Protein AF-A0A966PJY2-F1 (afdb_monomer)

Radius of gyration: 16.59 Å; Cα contacts (8 Å, |Δi|>4): 55; chains: 1; bounding box: 40×30×42 Å

Solvent-accessible surface area (backbone atoms only — not comparable to full-atom values): 4688 Å² total; per-residue (Å²): 106,76,62,53,52,50,17,67,77,70,75,45,87,72,80,85,81,70,69,91,82,68,55,35,79,50,93,87,39,59,38,42,31,73,58,24,36,50,43,51,40,51,34,53,53,34,47,71,74,73,48,86,35,68,72,54,71,67,56,82,43,53,86,85,65,84,88,78,79,82,80,87,128

Mean predicted aligned error: 5.14 Å

Secondary structure (DSSP, 8-state):
-HHHHHHHHHT--------SSS-SSSTTSTT-SHHHHHHHHHHHHHHHTT---HHHHTS--S--S--------

Foldseek 3Di:
DVQVVVCVVVVADDDDPQDDPDFPDDPPDQRRDPLSSVLVNVLCVQVSVVHDSVVSVPDRSGPPDDPPDDDDD

pLDDT: mean 91.47, std 7.26, range [68.06, 98.44]

Structure (mmCIF, N/CA/C/O backbone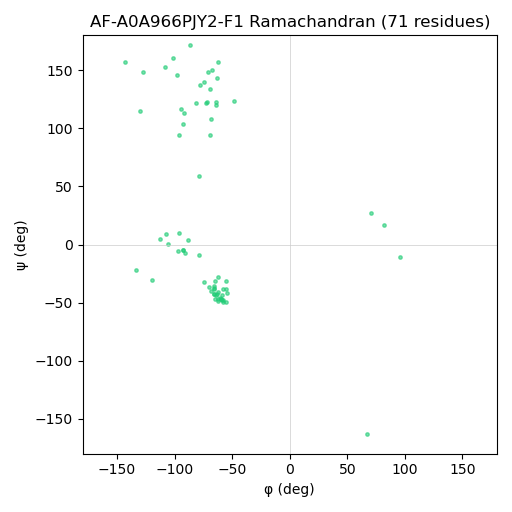):
data_AF-A0A966PJY2-F1
#
_entry.id   AF-A0A966PJY2-F1
#
loop_
_atom_site.group_PDB
_atom_site.id
_atom_s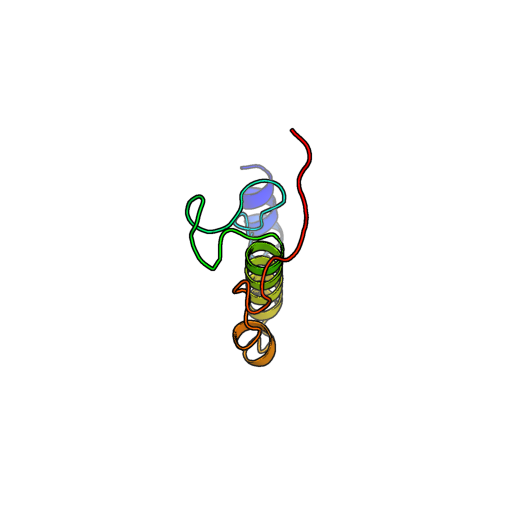ite.type_symbol
_atom_site.label_atom_id
_atom_site.label_alt_id
_atom_site.label_comp_id
_atom_site.label_asym_id
_atom_site.label_entity_id
_atom_site.label_seq_id
_atom_site.pdbx_PDB_ins_code
_atom_site.Cartn_x
_atom_site.Cartn_y
_atom_site.Cartn_z
_atom_site.occupancy
_atom_site.B_iso_or_equiv
_atom_site.auth_seq_id
_atom_site.auth_comp_id
_atom_site.auth_asym_id
_atom_site.auth_atom_id
_atom_site.pdbx_PDB_model_num
ATOM 1 N N . THR A 1 1 ? -0.228 2.653 22.124 1.00 87.19 1 THR A N 1
ATOM 2 C CA . THR A 1 1 ? -0.443 4.032 21.623 1.00 87.19 1 THR A CA 1
ATOM 3 C C . THR A 1 1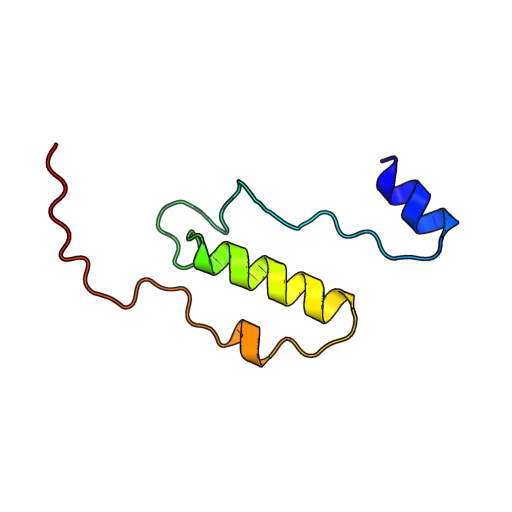 ? -1.928 4.369 21.686 1.00 87.19 1 THR A C 1
ATOM 5 O O . THR A 1 1 ? -2.728 3.471 21.926 1.00 87.19 1 THR A O 1
ATOM 8 N N . VAL A 1 2 ? -2.329 5.635 21.491 1.00 94.62 2 VAL A N 1
ATOM 9 C CA . VAL A 1 2 ? -3.765 6.007 21.439 1.00 94.62 2 VAL A CA 1
ATOM 10 C C . VAL A 1 2 ? -4.501 5.236 20.333 1.00 94.62 2 VAL A C 1
ATOM 12 O O . VAL A 1 2 ? -5.621 4.782 20.540 1.00 94.62 2 VAL A O 1
ATOM 15 N N . LEU A 1 3 ? -3.854 5.023 19.185 1.00 94.56 3 LEU A N 1
ATOM 16 C CA . LEU A 1 3 ? -4.444 4.326 18.039 1.00 94.56 3 LEU A CA 1
ATOM 17 C C . LEU A 1 3 ? -4.647 2.822 18.287 1.00 94.56 3 LEU A C 1
ATOM 19 O O . LEU A 1 3 ? -5.677 2.278 17.896 1.00 94.56 3 LEU A O 1
ATOM 23 N N . GLU A 1 4 ? -3.728 2.161 18.998 1.00 93.88 4 GLU A N 1
ATOM 24 C CA . GLU A 1 4 ? -3.903 0.759 19.416 1.00 93.88 4 GLU A CA 1
ATOM 25 C C . GLU A 1 4 ? -5.114 0.582 20.341 1.00 93.88 4 GLU A C 1
ATOM 27 O O . GLU A 1 4 ? -5.880 -0.366 20.172 1.00 93.88 4 GLU A O 1
ATOM 32 N N . GLN A 1 5 ? -5.318 1.512 21.282 1.00 96.56 5 GLN A N 1
ATOM 33 C CA . GLN A 1 5 ? -6.463 1.475 22.193 1.00 96.56 5 GLN A CA 1
ATOM 34 C C . GLN A 1 5 ? -7.787 1.662 21.439 1.00 96.56 5 GLN A C 1
ATOM 36 O O . GLN A 1 5 ? -8.731 0.913 21.673 1.00 96.56 5 GLN A O 1
ATOM 41 N N . ILE A 1 6 ? -7.842 2.599 20.484 1.00 95.44 6 ILE A N 1
ATOM 42 C CA . ILE A 1 6 ? -9.009 2.777 19.604 1.00 95.44 6 ILE A CA 1
ATOM 43 C C . ILE A 1 6 ? -9.295 1.485 18.829 1.00 95.44 6 ILE A C 1
ATOM 45 O O . ILE A 1 6 ? -10.448 1.063 18.752 1.00 95.44 6 ILE A O 1
ATOM 49 N N . GLY A 1 7 ? -8.259 0.831 18.292 1.00 94.44 7 GLY A N 1
ATOM 50 C CA . GLY A 1 7 ? -8.384 -0.463 17.620 1.00 94.44 7 GLY A CA 1
ATOM 51 C C . GLY A 1 7 ? -9.036 -1.527 18.506 1.00 94.44 7 GLY A C 1
ATOM 52 O O . GLY A 1 7 ? -10.021 -2.150 18.108 1.00 94.44 7 GLY A O 1
ATOM 53 N N . ALA A 1 8 ? -8.538 -1.674 19.737 1.00 95.75 8 ALA A N 1
ATOM 54 C CA . ALA A 1 8 ? -9.062 -2.627 20.712 1.00 95.75 8 ALA A CA 1
ATOM 55 C C . ALA A 1 8 ? -10.515 -2.329 21.127 1.00 95.75 8 ALA A C 1
ATOM 57 O O . ALA A 1 8 ? -11.325 -3.251 21.206 1.00 95.75 8 ALA A O 1
ATOM 58 N N . GLU A 1 9 ? -10.862 -1.060 21.360 1.00 97.25 9 GLU A N 1
ATOM 59 C CA . GLU A 1 9 ? -12.207 -0.657 21.796 1.00 97.25 9 GLU A CA 1
ATOM 60 C C . GLU A 1 9 ? -13.256 -0.726 20.678 1.00 97.25 9 GLU A C 1
ATOM 62 O O . GLU A 1 9 ? -14.422 -1.015 20.942 1.00 97.25 9 GLU A O 1
ATOM 67 N N . THR A 1 10 ? -12.859 -0.481 19.427 1.00 96.38 10 THR A N 1
ATOM 68 C CA . THR A 1 10 ? -13.774 -0.479 18.270 1.00 96.38 10 THR A CA 1
ATOM 69 C C . THR A 1 10 ? -13.784 -1.798 17.497 1.00 96.38 10 THR A C 1
ATOM 71 O O . THR A 1 10 ? -14.590 -1.968 16.582 1.00 96.38 10 THR A O 1
ATOM 74 N N . GLY A 1 11 ? -12.918 -2.747 17.863 1.00 94.50 11 GLY A N 1
ATOM 75 C CA . GLY A 1 11 ? -12.816 -4.046 17.202 1.00 94.50 11 GLY A CA 1
ATOM 76 C C . GLY A 1 11 ? -12.214 -3.974 15.797 1.00 94.50 11 GLY A C 1
ATOM 77 O O . GLY A 1 11 ? -12.522 -4.823 14.961 1.00 94.50 11 GLY A O 1
ATOM 78 N N . VAL A 1 12 ? -11.370 -2.975 15.519 1.00 93.88 12 VAL A N 1
ATOM 79 C CA . VAL A 1 12 ? -10.663 -2.836 14.237 1.00 93.88 12 VAL A CA 1
ATOM 80 C C . VAL A 1 12 ? -9.178 -3.142 14.392 1.00 93.88 12 VAL A C 1
ATOM 82 O O . VAL A 1 12 ? -8.576 -2.947 15.448 1.00 93.88 12 VAL A O 1
ATOM 85 N N . ARG A 1 13 ? -8.553 -3.604 13.308 1.00 92.69 13 ARG A N 1
ATOM 86 C CA . ARG A 1 13 ? -7.108 -3.825 13.278 1.00 92.69 13 ARG A CA 1
ATOM 87 C C . ARG A 1 13 ? -6.379 -2.511 13.018 1.00 92.69 13 ARG A C 1
ATOM 89 O O . ARG A 1 13 ? -6.580 -1.894 11.976 1.00 92.69 13 ARG A O 1
ATOM 96 N N . TYR A 1 14 ? -5.496 -2.126 13.932 1.00 93.81 14 TYR A N 1
ATOM 97 C CA . TYR A 1 14 ? -4.569 -1.019 13.718 1.00 93.81 14 TYR A CA 1
ATOM 98 C C . TYR A 1 14 ? -3.396 -1.457 12.821 1.00 93.81 14 TYR A C 1
ATOM 100 O O . TYR A 1 14 ? -2.877 -2.565 12.971 1.00 93.81 14 TYR A O 1
ATOM 108 N N . VAL A 1 15 ? -3.013 -0.603 11.867 1.00 94.38 15 VAL A N 1
ATOM 109 C CA . VAL A 1 15 ? -1.899 -0.812 10.927 1.00 94.38 15 VAL A CA 1
ATOM 110 C C . VAL A 1 15 ? -1.031 0.443 10.949 1.00 94.38 15 VAL A C 1
ATOM 112 O O . VAL A 1 15 ? -1.489 1.507 10.545 1.00 94.38 15 VAL A O 1
ATOM 115 N N . ASP A 1 16 ? 0.207 0.315 11.418 1.00 93.19 16 ASP A N 1
ATOM 116 C CA . ASP A 1 16 ? 1.142 1.422 11.674 1.00 93.19 16 ASP A CA 1
ATOM 117 C C . ASP A 1 16 ? 2.355 1.438 10.739 1.00 93.19 16 ASP A C 1
ATOM 119 O O . ASP A 1 16 ? 3.255 2.254 10.897 1.00 93.19 16 ASP A O 1
ATOM 123 N N . VAL A 1 17 ? 2.385 0.531 9.762 1.00 93.81 17 VAL A N 1
ATOM 124 C CA . VAL A 1 17 ? 3.549 0.331 8.891 1.00 93.81 17 VAL A CA 1
ATOM 125 C C . VAL A 1 17 ? 3.527 1.177 7.619 1.00 93.81 17 VAL A C 1
ATOM 127 O O . VAL A 1 17 ? 4.509 1.142 6.883 1.00 93.81 17 VAL A O 1
ATOM 130 N N . LEU A 1 18 ? 2.427 1.890 7.330 1.00 95.12 18 LEU A N 1
ATOM 131 C CA . LEU A 1 18 ? 2.323 2.766 6.155 1.00 95.12 18 LEU A CA 1
ATOM 132 C C . LEU A 1 18 ? 3.346 3.903 6.245 1.00 95.12 18 LEU A C 1
ATOM 134 O O . LEU A 1 18 ? 3.605 4.413 7.331 1.00 95.12 18 LEU A O 1
ATOM 138 N N . ARG A 1 19 ? 3.910 4.290 5.098 1.00 94.19 19 ARG A N 1
ATOM 139 C CA . ARG A 1 19 ? 5.026 5.246 5.025 1.00 94.19 19 ARG A CA 1
ATOM 140 C C . ARG A 1 19 ? 4.736 6.395 4.074 1.00 94.19 19 ARG A C 1
ATOM 142 O O . ARG A 1 19 ? 4.076 6.186 3.057 1.00 94.19 19 ARG A O 1
ATOM 149 N N . ASP A 1 20 ? 5.277 7.568 4.354 1.00 90.81 20 ASP A N 1
ATOM 150 C CA . ASP A 1 20 ? 5.160 8.768 3.519 1.00 90.81 20 ASP A CA 1
ATOM 151 C C . ASP A 1 20 ? 6.496 9.502 3.303 1.00 90.81 20 ASP A C 1
ATOM 153 O O . ASP A 1 20 ? 6.649 10.177 2.285 1.00 90.81 20 ASP A O 1
ATOM 157 N N . ASP A 1 21 ? 7.481 9.308 4.179 1.00 88.31 21 ASP A N 1
ATOM 158 C CA . ASP A 1 21 ? 8.829 9.891 4.112 1.00 88.31 21 ASP A CA 1
ATOM 159 C C . ASP A 1 21 ? 9.956 8.839 4.023 1.00 88.31 21 ASP A C 1
ATOM 161 O O . ASP A 1 21 ? 10.976 9.070 3.369 1.00 88.31 21 ASP A O 1
ATOM 165 N N . ASP A 1 22 ? 9.747 7.657 4.606 1.00 91.06 22 ASP A N 1
ATOM 166 C CA . ASP A 1 22 ? 10.726 6.570 4.642 1.00 91.06 22 ASP A CA 1
ATOM 167 C C . ASP A 1 22 ? 10.571 5.583 3.471 1.00 91.06 22 ASP A C 1
ATOM 169 O O . ASP A 1 22 ? 9.723 4.683 3.477 1.00 91.06 22 ASP A O 1
ATOM 173 N N . LEU A 1 23 ? 11.452 5.684 2.472 1.00 92.81 23 LEU A N 1
ATOM 174 C CA . LEU A 1 23 ? 11.492 4.738 1.350 1.00 92.81 23 LEU A CA 1
ATOM 175 C C . LEU A 1 23 ? 11.809 3.295 1.796 1.00 92.81 23 LEU A C 1
ATOM 177 O O . LEU A 1 23 ? 12.400 3.044 2.850 1.00 92.81 23 LEU A O 1
ATOM 181 N N . ILE A 1 24 ? 11.405 2.324 0.971 1.00 93.56 24 ILE A N 1
ATOM 182 C CA . ILE A 1 24 ? 11.652 0.896 1.215 1.00 93.56 24 ILE A CA 1
ATOM 183 C C . ILE A 1 24 ? 13.121 0.563 0.929 1.00 93.56 24 ILE A C 1
ATOM 185 O O . ILE A 1 24 ? 13.702 1.048 -0.034 1.00 93.56 24 ILE A O 1
ATOM 189 N N . GLY A 1 25 ? 13.739 -0.281 1.754 1.00 89.31 25 GLY A N 1
ATOM 190 C CA . GLY A 1 25 ? 15.145 -0.658 1.575 1.00 89.31 25 GLY A CA 1
ATOM 191 C C . GLY A 1 25 ? 16.123 0.503 1.799 1.00 89.31 25 GLY A C 1
ATOM 192 O O . GLY A 1 25 ? 15.796 1.512 2.423 1.00 89.31 25 GLY A O 1
ATOM 193 N N . LYS A 1 26 ? 17.355 0.342 1.323 1.00 90.25 26 LYS A N 1
ATOM 194 C CA . LYS A 1 26 ? 18.453 1.312 1.444 1.00 90.25 26 LYS A CA 1
ATOM 195 C C . LYS A 1 26 ? 18.647 2.097 0.143 1.00 90.25 26 LYS A C 1
ATOM 197 O O . LYS A 1 26 ? 18.281 1.594 -0.917 1.00 90.25 26 LYS A O 1
ATOM 202 N N . PRO A 1 27 ? 19.307 3.270 0.185 1.00 85.56 27 PRO A N 1
ATOM 203 C CA . PRO A 1 27 ? 19.700 3.984 -1.026 1.00 85.56 27 PRO A CA 1
ATOM 204 C C . PRO A 1 27 ? 20.400 3.069 -2.041 1.00 85.56 27 PRO A C 1
ATOM 206 O O . PRO A 1 27 ? 21.400 2.430 -1.714 1.00 85.56 27 PRO A O 1
ATOM 209 N N . GLY A 1 28 ? 19.862 3.013 -3.262 1.00 82.44 28 GLY A N 1
ATOM 210 C CA . GLY A 1 28 ? 20.343 2.153 -4.350 1.00 82.44 28 GLY A CA 1
ATOM 211 C C . GLY A 1 28 ? 19.615 0.811 -4.500 1.00 82.44 28 GLY A C 1
ATOM 212 O O . GLY A 1 28 ? 19.789 0.153 -5.525 1.00 82.44 28 GLY A O 1
ATOM 213 N N . ASP A 1 29 ? 18.778 0.410 -3.538 1.00 87.31 29 ASP A N 1
ATOM 214 C CA . ASP A 1 29 ? 17.932 -0.775 -3.690 1.00 87.31 29 ASP A CA 1
ATOM 215 C C . ASP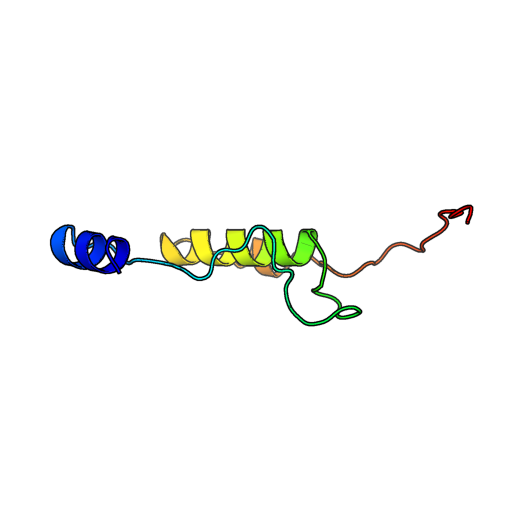 A 1 29 ? 16.815 -0.520 -4.713 1.00 87.31 29 ASP A C 1
ATOM 217 O O . ASP A 1 29 ? 16.275 0.580 -4.821 1.00 87.31 29 ASP A O 1
ATOM 221 N N . ALA A 1 30 ? 16.405 -1.572 -5.425 1.00 86.44 30 ALA A N 1
ATOM 222 C CA . ALA A 1 30 ? 15.346 -1.516 -6.437 1.00 86.44 30 ALA A CA 1
ATOM 223 C C . ALA A 1 30 ? 14.007 -0.957 -5.920 1.00 86.44 30 ALA A C 1
ATOM 225 O O . ALA A 1 30 ? 13.253 -0.359 -6.682 1.00 86.44 30 ALA A O 1
ATOM 226 N N . 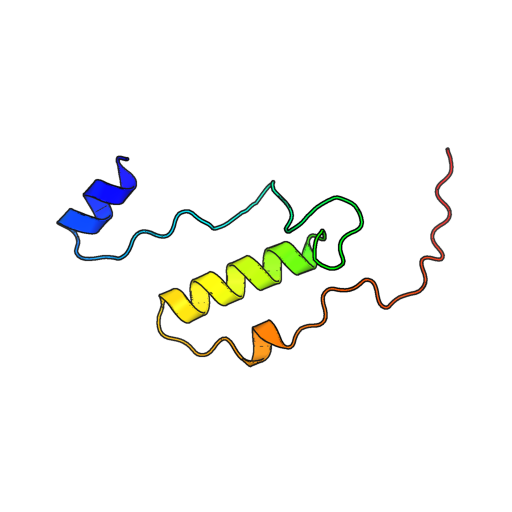GLU A 1 31 ? 13.697 -1.183 -4.642 1.00 89.44 31 GLU A N 1
ATOM 227 C CA . GLU A 1 31 ? 12.473 -0.692 -4.001 1.00 89.44 31 GLU A CA 1
ATOM 228 C C . GLU A 1 31 ? 12.651 0.663 -3.310 1.00 89.44 31 GLU A C 1
ATOM 230 O O . GLU A 1 31 ? 11.663 1.229 -2.839 1.00 89.44 31 GLU A O 1
ATOM 235 N N . HIS A 1 32 ? 13.877 1.199 -3.263 1.00 92.19 32 HIS A N 1
ATOM 236 C CA . HIS A 1 32 ? 14.181 2.494 -2.657 1.00 92.19 32 HIS A CA 1
ATOM 237 C C . HIS A 1 32 ? 13.797 3.636 -3.591 1.00 92.19 32 HIS A C 1
ATOM 239 O O . HIS A 1 32 ? 14.608 4.447 -4.033 1.00 92.19 32 HIS A O 1
ATOM 245 N N . SER A 1 33 ? 12.513 3.659 -3.922 1.00 90.69 33 SER A N 1
ATOM 246 C CA . SER A 1 33 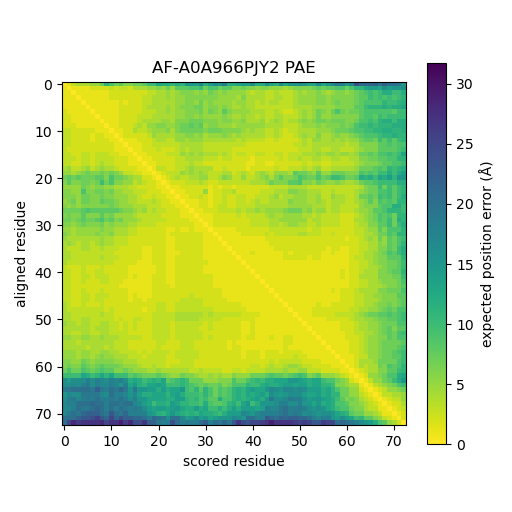? 11.880 4.593 -4.830 1.00 90.69 33 SER A CA 1
ATOM 247 C C . SER A 1 33 ? 10.486 4.928 -4.318 1.00 90.69 33 SER A C 1
ATOM 249 O O . SER A 1 33 ? 9.854 4.155 -3.591 1.00 90.69 33 SER A O 1
ATOM 251 N N . TRP A 1 34 ? 9.974 6.084 -4.738 1.00 92.31 34 TRP A N 1
ATOM 252 C CA . TRP A 1 34 ? 8.589 6.459 -4.461 1.00 92.31 34 TRP A CA 1
ATOM 253 C C . TRP A 1 34 ? 7.605 5.390 -4.960 1.00 92.31 34 TRP A C 1
ATOM 255 O O . TRP A 1 34 ? 6.644 5.059 -4.273 1.00 92.31 34 TRP A O 1
ATOM 265 N N . LEU A 1 35 ? 7.874 4.779 -6.119 1.00 93.75 35 LEU A N 1
ATOM 266 C CA . LEU A 1 35 ? 7.028 3.720 -6.668 1.00 93.75 35 LEU A CA 1
ATOM 267 C C . LEU A 1 35 ? 7.043 2.455 -5.789 1.00 93.75 35 LEU A C 1
ATOM 269 O O . LEU A 1 35 ? 5.991 1.847 -5.582 1.00 93.75 35 LEU A O 1
ATOM 273 N N . GLY A 1 36 ? 8.201 2.095 -5.222 1.00 94.62 36 GLY A N 1
ATOM 274 C CA . GLY A 1 36 ? 8.329 1.026 -4.227 1.00 94.62 36 GLY A CA 1
ATOM 275 C C . GLY A 1 36 ? 7.507 1.299 -2.965 1.00 94.62 36 GLY A C 1
ATOM 276 O O . GLY A 1 36 ? 6.740 0.434 -2.533 1.00 94.62 36 GLY A O 1
ATOM 277 N N . LEU A 1 37 ? 7.581 2.525 -2.435 1.00 96.12 37 LEU A N 1
ATOM 278 C CA . LEU A 1 37 ? 6.764 2.978 -1.302 1.00 96.12 37 LEU A CA 1
ATOM 279 C C . LEU A 1 37 ? 5.263 2.895 -1.612 1.00 96.12 37 LEU A C 1
ATOM 281 O O . LEU A 1 37 ? 4.495 2.339 -0.824 1.00 96.12 37 LEU A O 1
ATOM 285 N N . MET A 1 38 ? 4.831 3.379 -2.780 1.00 96.62 38 MET A N 1
ATOM 286 C CA . MET A 1 38 ? 3.420 3.331 -3.168 1.00 96.62 38 MET A CA 1
ATOM 287 C C . MET A 1 38 ? 2.922 1.895 -3.320 1.00 96.62 38 MET A C 1
ATOM 289 O O . MET A 1 38 ? 1.844 1.570 -2.818 1.00 96.62 38 MET A O 1
ATOM 293 N N . ARG A 1 39 ? 3.708 1.015 -3.957 1.00 96.81 39 ARG A N 1
ATOM 294 C CA . ARG A 1 39 ? 3.371 -0.410 -4.069 1.00 96.81 39 ARG A CA 1
ATOM 295 C C . ARG A 1 39 ? 3.192 -1.036 -2.688 1.00 96.81 39 ARG A C 1
ATOM 297 O O . ARG A 1 39 ? 2.180 -1.693 -2.458 1.00 96.81 39 ARG A O 1
ATOM 304 N N . PHE A 1 40 ? 4.126 -0.799 -1.768 1.00 97.19 40 PHE A N 1
ATOM 305 C CA . PHE A 1 40 ? 4.045 -1.294 -0.394 1.00 97.19 40 PHE A CA 1
ATOM 306 C C . PHE A 1 40 ? 2.769 -0.817 0.323 1.00 97.19 40 PHE A C 1
ATOM 308 O O . PHE A 1 40 ? 2.027 -1.640 0.869 1.00 97.19 40 PHE A O 1
ATOM 315 N N . ASN A 1 41 ? 2.466 0.485 0.273 1.00 97.75 41 ASN A N 1
ATOM 316 C CA . ASN A 1 41 ? 1.283 1.047 0.926 1.00 97.75 41 ASN A CA 1
ATOM 317 C C . ASN A 1 41 ? -0.017 0.467 0.352 1.00 97.75 41 ASN A C 1
ATOM 319 O O . ASN A 1 41 ? -0.890 0.038 1.108 1.00 97.75 41 ASN A O 1
ATOM 323 N N . PHE A 1 42 ? -0.153 0.409 -0.977 1.00 97.81 42 PHE A N 1
ATOM 324 C CA . PHE A 1 42 ? -1.359 -0.123 -1.613 1.00 97.81 42 PHE A CA 1
ATOM 325 C C . PHE A 1 42 ? -1.555 -1.615 -1.347 1.00 97.81 42 PHE A C 1
ATOM 327 O O . PHE A 1 42 ? -2.672 -2.022 -1.032 1.00 97.81 42 PHE A O 1
ATOM 334 N N . VAL A 1 43 ? -0.490 -2.422 -1.415 1.00 98.38 43 VAL A N 1
ATOM 335 C CA . VAL A 1 43 ? -0.558 -3.849 -1.063 1.00 98.38 43 VAL A CA 1
ATOM 336 C C . VAL A 1 43 ? -1.018 -4.010 0.386 1.00 98.38 43 VAL A C 1
ATOM 338 O O . VAL A 1 43 ? -1.973 -4.742 0.640 1.00 98.38 43 VAL A O 1
ATOM 341 N N . THR A 1 44 ? -0.418 -3.259 1.312 1.00 98.00 44 THR A N 1
ATOM 342 C CA . THR A 1 44 ? -0.763 -3.306 2.739 1.00 98.00 44 THR A CA 1
ATOM 343 C C . THR A 1 44 ? -2.229 -2.949 2.980 1.00 98.00 44 THR A C 1
ATOM 345 O O . THR A 1 44 ? -2.918 -3.667 3.701 1.00 98.00 44 THR A O 1
ATOM 348 N N . MET A 1 45 ? -2.731 -1.870 2.370 1.00 97.88 45 MET A N 1
ATOM 349 C CA . MET A 1 45 ? -4.126 -1.445 2.525 1.00 97.88 45 MET A CA 1
ATOM 350 C C . MET A 1 45 ? -5.110 -2.465 1.943 1.00 97.88 45 MET A C 1
ATOM 352 O O . MET A 1 45 ? -6.086 -2.816 2.604 1.00 97.88 45 MET A O 1
ATOM 356 N N . VAL A 1 46 ? -4.858 -2.955 0.725 1.00 98.31 46 VAL A N 1
ATOM 357 C CA . VAL A 1 46 ? -5.752 -3.906 0.049 1.00 98.31 46 VAL A CA 1
ATOM 358 C C . VAL A 1 46 ? -5.848 -5.207 0.835 1.00 98.31 46 VAL A C 1
ATOM 360 O O . VAL A 1 46 ? -6.955 -5.653 1.133 1.00 98.31 46 VAL A O 1
ATOM 363 N N . GLU A 1 47 ? -4.716 -5.779 1.246 1.00 97.94 47 GLU A N 1
ATOM 364 C CA . GLU A 1 47 ? -4.709 -7.005 2.050 1.00 97.94 47 GLU A CA 1
ATOM 365 C C . GLU A 1 47 ? -5.324 -6.774 3.430 1.00 97.94 47 GLU A C 1
ATOM 367 O O . GLU A 1 47 ? -6.035 -7.634 3.952 1.00 97.94 47 GLU A O 1
ATOM 372 N N . ALA A 1 48 ? -5.118 -5.590 4.015 1.00 96.38 48 ALA A N 1
ATOM 373 C CA . ALA A 1 48 ? -5.691 -5.261 5.307 1.00 96.38 48 ALA A CA 1
ATOM 374 C C . ALA A 1 48 ? -7.213 -5.188 5.320 1.00 96.38 48 ALA A C 1
ATOM 376 O O . ALA A 1 48 ? -7.816 -5.516 6.343 1.00 96.38 48 ALA A O 1
ATOM 377 N N . LEU A 1 49 ? -7.803 -4.790 4.198 1.00 96.25 49 LEU A N 1
ATOM 378 C CA . LEU A 1 49 ? -9.244 -4.733 3.987 1.00 96.25 49 LEU A CA 1
ATOM 379 C C . LEU A 1 49 ? -9.815 -6.058 3.446 1.00 96.25 49 LEU A C 1
ATOM 381 O O . LEU A 1 49 ? -11.009 -6.133 3.167 1.00 96.25 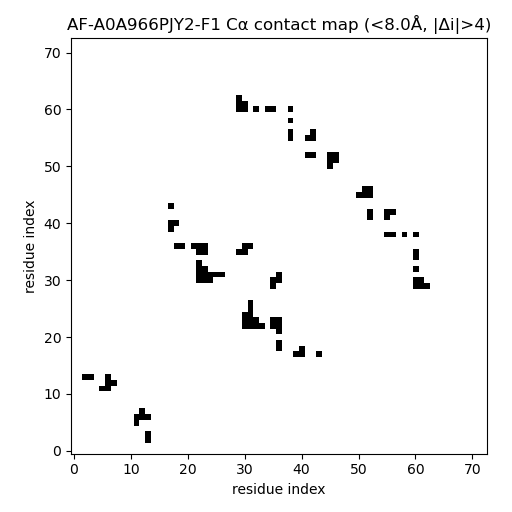49 LEU A O 1
ATOM 385 N N . GLY A 1 50 ? -8.987 -7.104 3.312 1.00 97.00 50 GLY A N 1
ATOM 386 C CA . GLY A 1 50 ? -9.396 -8.430 2.837 1.00 97.00 50 GLY A CA 1
ATOM 387 C C . GLY A 1 50 ? -9.487 -8.571 1.313 1.00 97.00 50 GLY A C 1
ATOM 388 O O . GLY A 1 50 ? -10.126 -9.502 0.828 1.00 97.00 50 GLY A O 1
ATOM 389 N N . GLY A 1 51 ? -8.886 -7.652 0.555 1.00 98.12 51 GLY A N 1
ATOM 390 C CA . GLY A 1 51 ? -8.808 -7.712 -0.903 1.00 98.12 51 GLY A CA 1
ATOM 391 C C . GLY A 1 51 ? -7.608 -8.509 -1.428 1.00 98.12 51 GLY A C 1
ATOM 392 O O . GLY A 1 51 ? -6.698 -8.874 -0.686 1.00 98.12 51 GLY A O 1
ATOM 393 N N . ASP A 1 52 ? -7.597 -8.740 -2.743 1.00 98.44 52 ASP A N 1
ATOM 394 C CA . ASP A 1 52 ? -6.484 -9.374 -3.457 1.00 98.44 52 ASP A CA 1
ATOM 395 C C . ASP A 1 52 ? -5.529 -8.322 -4.043 1.00 98.44 52 ASP A C 1
ATOM 397 O O . ASP A 1 52 ? -5.893 -7.544 -4.926 1.00 98.44 52 ASP A O 1
ATOM 401 N N . ALA A 1 53 ? -4.283 -8.319 -3.567 1.00 98.38 53 ALA A N 1
ATOM 402 C CA . ALA A 1 53 ? -3.238 -7.403 -4.013 1.00 98.38 53 ALA A CA 1
ATOM 403 C C . ALA A 1 53 ? -2.316 -7.986 -5.104 1.00 98.38 53 ALA A C 1
ATOM 405 O O . ALA A 1 53 ? -1.290 -7.381 -5.419 1.00 98.38 53 ALA A O 1
ATOM 406 N N . SER A 1 54 ? -2.640 -9.142 -5.694 1.00 98.44 54 SER A N 1
ATOM 407 C CA . SER A 1 54 ? -1.766 -9.837 -6.657 1.00 98.44 54 SER A CA 1
ATOM 408 C C . SER A 1 54 ? -1.337 -8.954 -7.835 1.00 98.44 54 SER A C 1
ATOM 410 O O . SER A 1 54 ? -0.159 -8.929 -8.192 1.00 98.44 54 SER A O 1
ATOM 412 N N . ALA A 1 55 ? -2.257 -8.160 -8.390 1.00 97.88 55 ALA A N 1
ATOM 413 C CA . ALA A 1 55 ? -1.946 -7.226 -9.474 1.00 97.88 55 ALA A CA 1
ATOM 414 C C . ALA A 1 55 ? -0.993 -6.098 -9.034 1.00 97.88 55 ALA A C 1
ATOM 416 O O . ALA A 1 55 ? -0.100 -5.715 -9.784 1.00 97.88 55 ALA A O 1
ATOM 417 N N . LEU A 1 56 ? -1.143 -5.598 -7.804 1.00 97.38 56 LEU A N 1
ATOM 418 C CA . LEU A 1 56 ? -0.279 -4.551 -7.251 1.00 97.38 56 LEU A CA 1
ATOM 419 C C . LEU A 1 56 ? 1.139 -5.072 -7.003 1.00 97.38 56 LEU A C 1
ATOM 421 O O . LEU A 1 56 ? 2.113 -4.390 -7.313 1.00 97.38 56 LEU A O 1
ATOM 425 N N . LYS A 1 57 ? 1.270 -6.305 -6.502 1.00 97.19 57 LYS A N 1
ATOM 426 C CA . LYS A 1 57 ? 2.573 -6.957 -6.291 1.00 97.19 57 LYS A CA 1
ATOM 427 C C . LYS A 1 57 ? 3.347 -7.165 -7.595 1.00 97.19 57 LYS A C 1
ATOM 429 O O . LYS A 1 57 ? 4.574 -7.175 -7.570 1.00 97.19 57 LYS A O 1
ATOM 434 N N . ALA A 1 58 ? 2.643 -7.310 -8.718 1.00 96.38 58 ALA A N 1
ATOM 435 C CA . ALA A 1 58 ? 3.240 -7.509 -10.036 1.00 96.38 58 ALA A CA 1
ATOM 436 C C . ALA A 1 58 ? 3.778 -6.219 -10.685 1.00 96.38 58 ALA A C 1
ATOM 438 O O . ALA A 1 58 ? 4.458 -6.302 -11.707 1.00 96.38 58 ALA A O 1
ATOM 439 N N . VAL A 1 59 ? 3.497 -5.040 -10.116 1.00 93.69 59 VAL A N 1
ATOM 440 C CA . VAL A 1 59 ? 4.050 -3.771 -10.608 1.00 93.69 59 VAL A CA 1
ATOM 441 C C . VAL A 1 59 ? 5.565 -3.789 -10.433 1.00 93.69 59 VAL A C 1
ATOM 443 O O . VAL A 1 59 ? 6.053 -3.913 -9.309 1.00 93.69 59 VAL A O 1
ATOM 446 N N . ASP A 1 60 ? 6.308 -3.665 -11.534 1.00 92.62 60 ASP A N 1
ATOM 447 C CA . ASP A 1 60 ? 7.759 -3.500 -11.491 1.00 92.62 60 ASP A CA 1
ATOM 448 C C . ASP A 1 60 ? 8.092 -2.088 -11.007 1.00 92.62 60 ASP A C 1
ATOM 450 O O . ASP A 1 60 ? 7.640 -1.102 -11.586 1.00 92.62 60 ASP A O 1
ATOM 454 N N . VAL A 1 61 ? 8.848 -2.008 -9.914 1.00 91.50 61 VAL A N 1
ATOM 455 C CA . VAL A 1 61 ? 9.218 -0.741 -9.265 1.00 91.50 61 VAL A CA 1
ATOM 456 C C . VAL A 1 61 ? 10.670 -0.353 -9.511 1.00 91.50 61 VAL A C 1
ATOM 458 O O . VAL A 1 61 ? 11.124 0.676 -9.010 1.00 91.50 61 VAL A O 1
ATOM 461 N N . ARG A 1 62 ? 11.395 -1.184 -10.268 1.00 87.81 62 ARG A N 1
ATOM 462 C CA . ARG A 1 62 ? 12.762 -0.897 -10.683 1.00 87.81 62 ARG A CA 1
ATOM 463 C C . ARG A 1 62 ? 12.769 0.278 -11.642 1.00 87.81 62 ARG A C 1
ATOM 465 O O . ARG A 1 62 ? 11.852 0.447 -12.446 1.00 87.81 62 ARG A O 1
ATOM 472 N N . ASP A 1 63 ? 13.868 1.017 -11.617 1.00 79.56 63 ASP A N 1
ATOM 473 C CA . ASP A 1 63 ? 14.188 1.909 -12.717 1.00 79.56 63 ASP A CA 1
ATOM 474 C C . ASP A 1 63 ? 14.551 1.067 -13.948 1.00 79.56 63 ASP A C 1
ATOM 476 O O . ASP A 1 63 ? 15.654 0.537 -14.084 1.00 79.56 63 ASP A O 1
ATOM 480 N N . VAL A 1 64 ? 13.550 0.833 -14.794 1.00 76.81 64 VAL A N 1
ATOM 481 C CA . VAL A 1 64 ? 13.668 0.057 -16.037 1.00 76.81 64 VAL A CA 1
ATOM 482 C C . VAL A 1 64 ? 13.980 0.944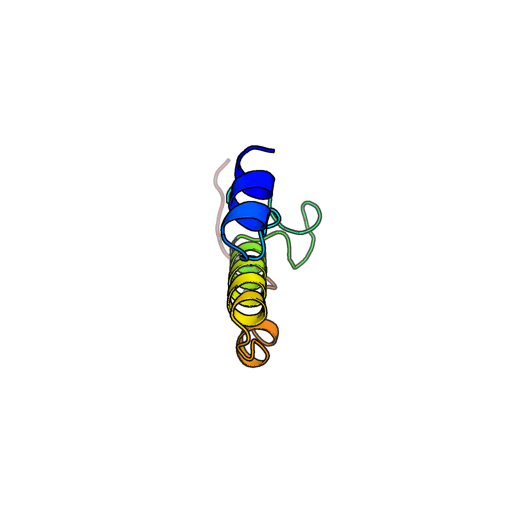 -17.240 1.00 76.81 64 VAL A C 1
ATOM 484 O O . VAL A 1 64 ? 14.179 0.444 -18.349 1.00 76.81 64 VAL A O 1
ATOM 487 N N . THR A 1 65 ? 14.012 2.259 -17.033 1.00 75.12 65 THR A N 1
ATOM 488 C CA . THR A 1 65 ? 14.333 3.248 -18.054 1.00 75.12 65 THR A CA 1
ATOM 489 C C . THR A 1 65 ? 15.790 3.656 -17.945 1.00 75.12 65 THR A C 1
ATOM 491 O O . THR A 1 65 ? 16.372 3.704 -16.869 1.00 75.12 65 THR A O 1
ATOM 494 N N . LYS A 1 66 ? 16.420 3.934 -19.084 1.00 77.94 66 LYS A N 1
ATOM 495 C CA . LYS A 1 66 ? 17.763 4.499 -19.068 1.00 77.94 66 LYS A CA 1
ATOM 496 C C . LYS A 1 66 ? 17.657 5.948 -18.596 1.00 77.94 66 LYS A C 1
ATOM 498 O O . LYS A 1 66 ? 16.947 6.725 -19.231 1.00 77.94 66 LYS A O 1
ATOM 503 N N . ASP A 1 67 ? 18.362 6.295 -17.523 1.00 72.94 67 ASP A N 1
ATOM 504 C CA . ASP A 1 67 ? 18.490 7.691 -17.116 1.00 72.94 67 ASP A CA 1
ATOM 505 C C . ASP A 1 67 ? 19.328 8.446 -18.162 1.00 72.94 67 ASP A C 1
ATOM 507 O O . ASP A 1 67 ? 20.530 8.215 -18.321 1.00 72.94 67 ASP A O 1
ATOM 511 N N . GLU A 1 68 ? 18.662 9.300 -18.937 1.00 84.25 68 GLU A N 1
ATOM 512 C CA . GLU A 1 68 ? 19.274 10.208 -19.913 1.00 84.25 68 GLU A CA 1
ATOM 513 C C . GLU A 1 68 ? 19.235 11.667 -19.427 1.00 84.25 68 GLU A C 1
ATOM 515 O O . GLU A 1 68 ? 19.545 12.588 -20.189 1.00 84.25 68 GLU A O 1
ATOM 520 N N . ALA A 1 69 ? 18.852 11.900 -18.166 1.00 79.94 69 ALA A N 1
ATOM 521 C CA . ALA A 1 69 ? 18.797 13.235 -17.604 1.00 79.94 69 ALA A CA 1
ATOM 522 C C . ALA A 1 69 ? 20.2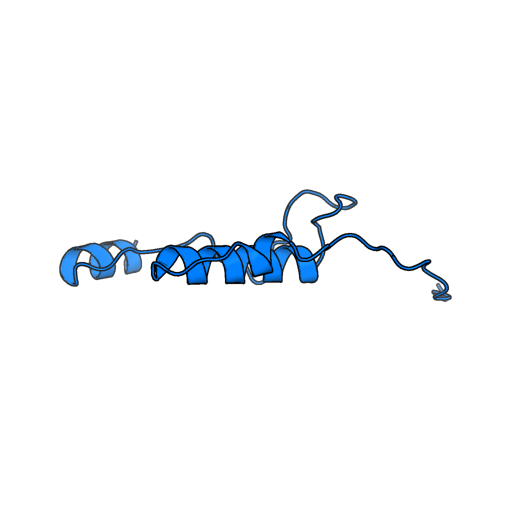09 13.811 -17.431 1.00 79.94 69 ALA A C 1
ATOM 524 O O . ALA A 1 69 ? 21.132 13.182 -16.910 1.00 79.94 69 ALA A O 1
ATOM 525 N N . VAL A 1 70 ? 20.374 15.061 -17.862 1.00 79.69 70 VAL A N 1
ATOM 526 C CA . VAL A 1 70 ? 21.583 15.840 -17.602 1.00 79.69 70 VAL A CA 1
ATOM 527 C C . VAL A 1 70 ? 21.355 16.624 -16.317 1.00 79.69 70 VAL A C 1
ATOM 529 O O . VAL A 1 70 ? 20.518 17.525 -16.291 1.00 79.69 70 VAL A O 1
ATOM 532 N N . TYR A 1 71 ? 22.106 16.295 -15.266 1.00 79.62 71 TYR A N 1
ATOM 533 C CA . TYR A 1 71 ? 22.079 17.003 -13.984 1.00 79.62 71 TYR A CA 1
ATOM 534 C C . TYR A 1 71 ? 23.217 18.039 -13.932 1.00 79.62 71 TYR A C 1
ATOM 536 O O . TYR A 1 71 ? 24.347 17.667 -13.594 1.00 79.62 71 TYR A O 1
ATOM 544 N N . PRO A 1 72 ? 22.980 19.318 -14.294 1.00 70.94 72 PRO A N 1
ATOM 545 C CA . PRO A 1 72 ? 23.988 20.359 -14.133 1.00 70.94 72 PRO A CA 1
ATOM 546 C C . PRO A 1 72 ? 24.275 20.549 -12.639 1.00 70.94 72 PRO A C 1
ATOM 548 O O . PRO A 1 72 ? 23.356 20.787 -11.857 1.00 70.94 72 PRO A O 1
ATOM 551 N N . GLN A 1 73 ? 25.543 20.380 -12.264 1.00 68.06 73 GLN A N 1
ATOM 552 C CA . GLN A 1 73 ? 26.063 20.687 -10.929 1.00 68.06 73 GLN A CA 1
ATOM 553 C C . GLN A 1 73 ? 26.337 22.187 -10.807 1.00 68.06 73 GLN A C 1
ATOM 555 O O . GLN A 1 73 ? 26.808 22.770 -11.813 1.00 68.06 73 GLN A O 1
#

Sequence (73 aa):
TVLEQIGAETGVRYVDVLRDDDLIGKPGDAEHSWLGLMRFNFVTMVEALGGDASALKAVDVRDVTKDEAVYPQ